Protein AF-A0A3C1PJ93-F1 (afdb_monomer_lite)

Foldseek 3Di:
DDPDDWFDKAWPDKDKDFDDDDDDADKDKDKDWPDDDPFKTKIKIFIAGPVRDTGMIMITIITTDPDTDDPVVPPDDPPPPPDDDDDDDDDDDDPDDDPPCDDDDDDPPPD

Sequence (111 aa):
ASITDDVYLLTTTFSTNILRPINKGELRAVGKLVFASKHLFIAEAVVYDKTGTVLAFGTGNFAKSKMPLSEQIGYWTDVQDENPAEEEGEKDFDPPYDPNVTGNKLYGDDL

Structure (mmCIF, N/CA/C/O backbone):
data_AF-A0A3C1PJ93-F1
#
_entry.id   AF-A0A3C1PJ93-F1
#
loop_
_atom_site.group_PDB
_atom_site.id
_atom_site.type_symbol
_atom_site.label_atom_id
_atom_site.label_alt_id
_atom_site.label_comp_id
_atom_site.label_asym_id
_atom_site.label_entity_id
_atom_site.label_seq_id
_atom_site.pdbx_PDB_ins_code
_atom_site.Cartn_x
_atom_site.Cartn_y
_atom_site.Cartn_z
_atom_site.occupancy
_atom_site.B_iso_or_equiv
_atom_site.auth_seq_id
_atom_site.auth_comp_id
_atom_site.auth_asym_id
_atom_site.auth_atom_id
_atom_site.pdbx_PDB_model_num
ATOM 1 N N . ALA A 1 1 ? -5.579 -6.568 -9.498 1.00 48.16 1 ALA A N 1
ATOM 2 C CA . ALA A 1 1 ? -4.605 -6.560 -10.609 1.00 48.16 1 ALA A CA 1
ATOM 3 C C . ALA A 1 1 ? -3.274 -6.035 -10.086 1.00 48.16 1 ALA A C 1
ATOM 5 O O . ALA A 1 1 ? -3.289 -5.049 -9.352 1.00 48.16 1 ALA A O 1
ATOM 6 N N . SER A 1 2 ? -2.170 -6.717 -10.400 1.00 60.62 2 SER A N 1
ATOM 7 C CA . SER A 1 2 ? -0.814 -6.275 -10.052 1.00 60.62 2 SER A CA 1
ATOM 8 C C . SER A 1 2 ? -0.318 -5.236 -11.063 1.00 60.62 2 SER A C 1
ATOM 10 O O . SER A 1 2 ? -0.784 -5.196 -12.198 1.00 60.62 2 SER A O 1
ATOM 12 N N . ILE A 1 3 ? 0.603 -4.368 -10.643 1.00 71.94 3 ILE A N 1
ATOM 13 C CA . ILE A 1 3 ? 1.220 -3.343 -11.508 1.00 71.94 3 ILE A CA 1
ATOM 14 C C . ILE A 1 3 ? 2.399 -3.931 -12.305 1.00 71.94 3 ILE A C 1
ATOM 16 O O . ILE A 1 3 ? 2.823 -3.368 -13.313 1.00 71.94 3 ILE A O 1
ATOM 20 N N . THR A 1 4 ? 2.946 -5.056 -11.849 1.00 70.06 4 THR A N 1
ATOM 21 C CA . THR A 1 4 ? 4.065 -5.757 -12.479 1.00 70.06 4 THR A CA 1
ATOM 22 C C . THR 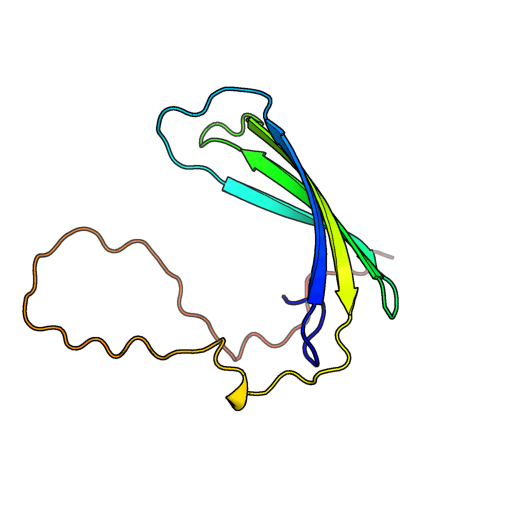A 1 4 ? 3.865 -7.256 -12.252 1.00 70.06 4 THR A C 1
ATOM 24 O O . THR A 1 4 ? 3.552 -7.671 -11.135 1.00 70.06 4 THR A O 1
ATOM 27 N N . ASP A 1 5 ? 4.026 -8.053 -13.305 1.00 73.50 5 ASP A N 1
ATOM 28 C CA . ASP A 1 5 ? 3.805 -9.510 -13.261 1.00 73.50 5 ASP A CA 1
ATOM 29 C C . ASP A 1 5 ? 5.122 -10.298 -13.407 1.00 73.50 5 ASP A C 1
ATOM 31 O O . ASP A 1 5 ? 5.157 -11.518 -13.301 1.00 73.50 5 ASP A O 1
ATOM 35 N N . ASP A 1 6 ? 6.225 -9.591 -13.658 1.00 76.38 6 ASP A N 1
ATOM 36 C CA . ASP A 1 6 ? 7.522 -10.135 -14.062 1.00 76.38 6 ASP A CA 1
ATOM 37 C C . ASP A 1 6 ? 8.590 -10.081 -12.961 1.00 76.38 6 ASP A C 1
ATOM 39 O O . ASP A 1 6 ? 9.537 -10.870 -12.971 1.00 76.38 6 ASP A O 1
ATOM 43 N N . VAL A 1 7 ? 8.478 -9.145 -12.018 1.00 78.44 7 VAL A N 1
ATOM 44 C CA . VAL A 1 7 ? 9.492 -8.898 -10.982 1.00 78.44 7 VAL A CA 1
ATOM 45 C C . VAL A 1 7 ? 8.863 -8.384 -9.690 1.00 78.44 7 VAL A C 1
ATOM 47 O O . VAL A 1 7 ? 7.715 -7.960 -9.657 1.00 78.44 7 VAL A O 1
ATOM 50 N N . TYR A 1 8 ? 9.661 -8.320 -8.630 1.00 82.56 8 TYR A N 1
ATOM 51 C CA . TYR A 1 8 ? 9.259 -7.700 -7.369 1.00 82.56 8 TYR A CA 1
ATOM 52 C C . TYR A 1 8 ? 9.378 -6.171 -7.396 1.00 82.56 8 TYR A C 1
ATOM 54 O O . TYR A 1 8 ? 10.286 -5.610 -8.020 1.00 82.56 8 TYR A O 1
ATOM 62 N N . LEU A 1 9 ? 8.517 -5.494 -6.635 1.00 90.44 9 LEU A N 1
ATOM 63 C CA . LEU A 1 9 ? 8.724 -4.101 -6.244 1.00 90.44 9 LEU A CA 1
ATOM 64 C C . LEU A 1 9 ? 9.379 -4.050 -4.866 1.00 90.44 9 LEU A C 1
ATOM 66 O O . LEU A 1 9 ? 8.920 -4.683 -3.920 1.00 90.44 9 LEU A O 1
ATOM 70 N N . LEU A 1 10 ? 10.458 -3.285 -4.759 1.00 92.38 10 LEU A N 1
ATOM 71 C CA . LEU A 1 10 ? 11.174 -3.057 -3.513 1.00 92.38 10 LEU A CA 1
ATOM 72 C C . LEU A 1 10 ? 10.675 -1.761 -2.889 1.00 92.38 10 LEU A C 1
ATOM 74 O O . LEU A 1 10 ? 10.719 -0.713 -3.532 1.00 92.38 10 LEU A O 1
ATOM 78 N N . THR A 1 11 ? 10.235 -1.814 -1.636 1.00 95.50 11 THR A N 1
ATOM 79 C CA . THR A 1 11 ? 9.885 -0.607 -0.883 1.00 95.50 11 THR A CA 1
ATOM 80 C C . THR A 1 11 ? 11.156 0.162 -0.549 1.00 95.50 11 THR A C 1
ATOM 82 O O . THR A 1 11 ? 11.973 -0.298 0.246 1.00 95.50 11 THR A O 1
ATOM 85 N N . THR A 1 12 ? 11.318 1.343 -1.139 1.00 96.50 12 THR A N 1
ATOM 86 C CA . THR A 1 12 ? 12.445 2.231 -0.831 1.00 96.50 12 THR A CA 1
ATOM 87 C C . THR A 1 12 ? 12.114 3.087 0.382 1.00 96.50 12 THR A C 1
ATOM 89 O O . THR A 1 12 ? 12.905 3.189 1.315 1.00 96.50 12 THR A O 1
ATOM 92 N N . THR A 1 13 ? 10.928 3.698 0.382 1.00 97.62 13 THR A N 1
ATOM 93 C CA . THR A 1 13 ? 10.406 4.473 1.510 1.00 97.62 13 THR A CA 1
ATOM 94 C C . THR A 1 13 ? 8.897 4.324 1.597 1.00 97.62 13 THR A C 1
ATOM 96 O O . THR A 1 13 ? 8.210 4.216 0.583 1.00 97.62 13 THR A O 1
ATOM 99 N N . PHE A 1 14 ? 8.372 4.360 2.818 1.00 97.69 14 PHE A N 1
ATOM 100 C CA . PHE A 1 14 ? 6.948 4.519 3.070 1.00 97.69 14 PHE A CA 1
ATOM 101 C C . PHE A 1 14 ? 6.769 5.414 4.290 1.00 97.69 14 PHE A C 1
ATOM 103 O O . PHE A 1 14 ? 7.393 5.188 5.327 1.00 97.69 14 PHE A O 1
ATOM 110 N N . SER A 1 15 ? 5.951 6.451 4.164 1.00 98.00 15 SER A N 1
ATOM 111 C CA . SER A 1 15 ? 5.674 7.398 5.242 1.00 98.00 15 SER A CA 1
ATOM 112 C C . SER A 1 15 ? 4.183 7.442 5.521 1.00 98.00 15 SER A C 1
ATOM 114 O O . SER A 1 15 ? 3.391 7.589 4.595 1.00 98.00 15 SER A O 1
ATOM 116 N N . THR A 1 16 ? 3.818 7.357 6.799 1.00 97.62 16 THR A N 1
ATOM 117 C CA . THR A 1 16 ? 2.426 7.331 7.263 1.00 97.62 16 THR A CA 1
ATOM 118 C C . THR A 1 16 ? 2.177 8.468 8.239 1.00 97.62 16 THR A C 1
ATOM 120 O O . THR A 1 16 ? 2.942 8.666 9.180 1.00 97.62 16 THR A O 1
ATOM 123 N N . ASN A 1 17 ? 1.064 9.165 8.053 1.00 98.00 17 ASN A N 1
ATOM 124 C CA . ASN A 1 17 ? 0.529 10.155 8.972 1.00 98.00 17 ASN A CA 1
ATOM 125 C C . ASN A 1 17 ? -0.715 9.575 9.644 1.00 98.00 17 ASN A C 1
ATOM 127 O O . ASN A 1 17 ? -1.701 9.271 8.971 1.00 98.00 17 ASN A O 1
ATOM 131 N N . ILE A 1 18 ? -0.670 9.426 10.967 1.00 96.94 18 ILE A N 1
ATOM 132 C CA . ILE A 1 18 ? -1.797 8.944 11.770 1.00 96.94 18 ILE A CA 1
ATOM 133 C C . ILE A 1 18 ? -2.524 10.161 12.332 1.00 96.94 18 ILE A C 1
ATOM 135 O O . ILE A 1 18 ? -1.937 10.965 13.053 1.00 96.94 18 ILE A O 1
ATOM 139 N N . LEU A 1 19 ? -3.801 10.304 11.987 1.00 96.81 19 LEU A N 1
ATOM 140 C CA . LEU A 1 19 ? -4.608 11.465 12.363 1.00 96.81 19 LEU A CA 1
ATOM 141 C C . LEU A 1 19 ? -5.346 11.259 13.682 1.00 96.81 19 LEU A C 1
ATOM 143 O O . LEU A 1 19 ? -5.645 12.226 14.380 1.00 96.81 19 LEU A O 1
ATOM 147 N N . ARG A 1 20 ? -5.700 10.011 13.998 1.00 92.69 20 ARG A N 1
ATOM 148 C CA . ARG A 1 20 ? -6.520 9.657 15.161 1.00 92.69 20 ARG A CA 1
ATOM 149 C C . ARG A 1 20 ? -6.011 8.361 15.795 1.00 92.69 20 ARG A C 1
ATOM 151 O O . ARG A 1 20 ? -5.584 7.472 15.059 1.00 92.69 20 ARG A O 1
ATOM 158 N N . PRO A 1 21 ? -6.062 8.227 17.132 1.00 91.06 21 PRO A N 1
ATOM 159 C CA . PRO A 1 21 ? -5.740 6.970 17.798 1.00 91.06 21 PRO A CA 1
ATOM 160 C C . PRO A 1 21 ? -6.760 5.888 17.427 1.00 91.06 21 PRO A C 1
ATOM 162 O O . PRO A 1 21 ? -7.957 6.162 17.319 1.00 91.06 21 PRO A O 1
ATOM 165 N N . ILE A 1 22 ? -6.280 4.658 17.246 1.00 86.56 22 ILE A N 1
ATOM 166 C CA . ILE A 1 22 ? -7.096 3.500 16.877 1.00 86.56 22 ILE A CA 1
ATOM 167 C C . ILE A 1 22 ? -6.988 2.491 18.011 1.00 86.56 22 ILE A C 1
ATOM 169 O O . ILE A 1 22 ? -5.934 1.901 18.226 1.00 86.56 22 ILE A O 1
ATOM 173 N N . ASN A 1 23 ? -8.079 2.313 18.753 1.00 82.50 23 ASN A N 1
ATOM 174 C CA . ASN A 1 23 ? -8.047 1.510 19.975 1.00 82.50 23 ASN A CA 1
ATOM 175 C C . ASN A 1 23 ? -8.642 0.111 19.759 1.00 82.50 23 ASN A C 1
ATOM 177 O O . ASN A 1 23 ? -8.237 -0.824 20.443 1.00 82.50 23 ASN A O 1
ATOM 181 N N . LYS A 1 24 ? -9.621 -0.014 18.849 1.00 85.19 24 LYS A N 1
ATOM 182 C CA . LYS A 1 24 ? -10.344 -1.238 18.460 1.00 85.19 24 LYS A CA 1
ATOM 183 C C . LYS A 1 24 ? -11.030 -1.016 17.104 1.00 85.19 24 LYS A C 1
ATOM 185 O O . LYS A 1 24 ? -11.264 0.133 16.730 1.00 85.19 24 LYS A O 1
ATOM 190 N N . GLY A 1 25 ? -11.453 -2.099 16.457 1.00 88.31 25 GLY A N 1
ATOM 191 C CA . GLY A 1 25 ? -12.307 -2.067 15.267 1.00 88.31 25 GLY A CA 1
ATOM 192 C C . GLY A 1 25 ? -11.585 -2.456 13.980 1.00 88.31 25 GLY A C 1
ATOM 193 O O . GLY A 1 25 ? -10.362 -2.555 13.944 1.00 88.31 25 GLY A O 1
ATOM 194 N N . GLU A 1 26 ? -12.377 -2.692 12.940 1.00 92.81 26 GLU A N 1
ATOM 195 C CA . GLU A 1 26 ? -11.895 -3.071 11.616 1.00 92.81 26 GLU A CA 1
ATOM 196 C C . GLU A 1 26 ? -11.448 -1.842 10.820 1.00 92.81 26 GLU A C 1
ATOM 198 O O . GLU A 1 26 ? -12.089 -0.783 10.856 1.00 92.81 26 GLU A O 1
ATOM 203 N N . LEU A 1 27 ? -10.338 -1.998 10.102 1.00 95.50 27 LEU A N 1
ATOM 204 C CA . LEU A 1 27 ? -9.740 -0.964 9.274 1.00 95.50 27 LEU A CA 1
ATOM 205 C C . LEU A 1 27 ? -9.718 -1.411 7.821 1.00 95.50 27 LEU A C 1
ATOM 207 O O . LEU A 1 27 ? -9.305 -2.524 7.510 1.00 95.50 27 LEU A O 1
ATOM 211 N N . ARG A 1 28 ? -10.054 -0.489 6.924 1.00 96.75 28 ARG A N 1
ATOM 212 C CA . ARG A 1 28 ? -9.933 -0.684 5.482 1.00 96.75 28 ARG A CA 1
ATOM 213 C C . ARG A 1 28 ? -8.880 0.259 4.924 1.00 96.75 28 ARG A C 1
ATOM 215 O O . ARG A 1 28 ? -9.086 1.472 4.902 1.00 96.75 28 ARG A O 1
ATOM 222 N N . ALA A 1 29 ? -7.768 -0.288 4.445 1.00 96.88 29 ALA A N 1
ATOM 223 C CA . ALA A 1 29 ? -6.737 0.471 3.744 1.00 96.88 29 ALA A CA 1
ATOM 224 C C . ALA A 1 29 ? -6.957 0.404 2.228 1.00 96.88 29 ALA A C 1
ATOM 226 O O . ALA A 1 29 ? -7.167 -0.669 1.669 1.00 96.88 29 ALA A O 1
ATOM 227 N N . VAL A 1 30 ? -6.896 1.550 1.556 1.00 97.50 30 VAL A N 1
ATOM 228 C CA . VAL A 1 30 ? -7.013 1.653 0.098 1.00 97.50 30 VAL A CA 1
ATOM 229 C C . VAL A 1 30 ? -5.758 2.306 -0.447 1.00 97.50 30 VAL A C 1
ATOM 231 O O . VAL A 1 30 ? -5.459 3.447 -0.099 1.00 97.50 30 VAL A O 1
ATOM 234 N N . GLY A 1 31 ? -5.043 1.582 -1.305 1.00 95.94 31 GLY A N 1
ATOM 235 C CA . GLY A 1 31 ? -3.895 2.095 -2.044 1.00 95.94 31 GLY A CA 1
ATOM 236 C C . GLY A 1 31 ? -4.289 2.621 -3.424 1.00 95.94 31 GLY A C 1
ATOM 237 O O . GLY A 1 31 ? -5.159 2.055 -4.086 1.00 95.94 31 GLY A O 1
ATOM 238 N N . LYS A 1 32 ? -3.620 3.679 -3.881 1.00 95.50 32 LYS A N 1
ATOM 239 C CA . LYS A 1 32 ? -3.728 4.226 -5.234 1.00 95.50 32 LYS A CA 1
ATOM 240 C C . LYS A 1 32 ? -2.336 4.463 -5.805 1.00 95.50 32 LYS A C 1
ATOM 242 O O . LYS A 1 32 ? -1.534 5.182 -5.218 1.00 95.50 32 LYS A O 1
ATOM 247 N N . LEU A 1 33 ? -2.068 3.913 -6.985 1.00 95.50 33 LEU A N 1
ATOM 248 C CA . LEU A 1 33 ? -0.872 4.256 -7.747 1.00 95.50 33 LEU A CA 1
ATOM 249 C C . LEU A 1 33 ? -1.018 5.673 -8.313 1.00 95.50 33 LEU A C 1
ATOM 251 O O . LEU A 1 33 ? -1.962 5.956 -9.050 1.00 95.50 33 LEU A O 1
ATOM 255 N N . VAL A 1 34 ? -0.093 6.559 -7.956 1.00 96.75 34 VAL A N 1
ATOM 256 C CA . VAL A 1 34 ? -0.077 7.961 -8.401 1.00 96.75 34 VAL A CA 1
ATOM 257 C C . VAL A 1 34 ? 0.839 8.134 -9.604 1.00 96.75 34 VAL A C 1
ATOM 259 O O . VAL A 1 34 ? 0.514 8.868 -10.532 1.00 96.75 34 VAL A O 1
ATOM 262 N N . PHE A 1 35 ? 1.977 7.442 -9.604 1.00 95.00 35 PHE A N 1
ATOM 263 C CA . PHE A 1 35 ? 2.956 7.518 -10.678 1.00 95.00 35 PHE A CA 1
ATOM 264 C C . PHE A 1 35 ? 3.601 6.160 -10.928 1.00 95.00 35 PHE A C 1
ATOM 266 O O . PHE A 1 35 ? 3.925 5.429 -9.990 1.00 95.00 35 PHE A O 1
ATOM 273 N N . ALA A 1 36 ? 3.843 5.865 -12.202 1.00 94.69 36 ALA A N 1
ATOM 274 C CA . ALA A 1 36 ? 4.559 4.683 -12.640 1.00 94.69 36 ALA A CA 1
ATOM 275 C C . ALA A 1 36 ? 5.547 5.045 -13.746 1.00 94.69 36 ALA A C 1
ATOM 277 O O . ALA A 1 36 ? 5.238 5.784 -14.679 1.00 94.69 36 ALA A O 1
ATOM 278 N N . SER A 1 37 ? 6.739 4.477 -13.648 1.00 92.50 37 SER A N 1
ATOM 279 C CA . SER A 1 37 ? 7.767 4.522 -14.679 1.00 92.50 37 SER A CA 1
ATOM 280 C C . SER A 1 37 ? 8.426 3.152 -14.791 1.00 92.50 37 SER A C 1
ATOM 282 O O . SER A 1 37 ? 8.106 2.227 -14.048 1.00 92.50 37 SER A O 1
ATOM 284 N N . LYS A 1 38 ? 9.409 3.024 -15.685 1.00 90.00 38 LYS A N 1
ATOM 285 C CA . LYS A 1 38 ? 10.145 1.769 -15.877 1.00 90.00 38 LYS A CA 1
ATOM 286 C C . LYS A 1 38 ? 10.794 1.230 -14.589 1.00 90.00 38 LYS A C 1
ATOM 288 O O . LYS A 1 38 ? 10.938 0.019 -14.449 1.00 90.00 38 LYS A O 1
ATOM 293 N N . HIS A 1 39 ? 11.217 2.111 -13.679 1.00 91.19 39 HIS A N 1
ATOM 294 C CA . HIS A 1 39 ? 12.017 1.729 -12.509 1.00 91.19 39 HIS A CA 1
ATOM 295 C C . HIS A 1 39 ? 11.512 2.285 -11.171 1.00 91.19 39 HIS A C 1
ATOM 297 O O . HIS A 1 39 ? 11.979 1.820 -10.135 1.00 91.19 39 HIS A O 1
ATOM 303 N N . LEU A 1 40 ? 10.582 3.243 -11.179 1.00 94.31 40 LEU A N 1
ATOM 304 C CA . LEU A 1 40 ? 10.072 3.927 -9.989 1.00 94.31 40 LEU A CA 1
ATOM 305 C C . LEU A 1 40 ? 8.544 3.969 -10.005 1.00 94.31 40 LEU A C 1
ATOM 307 O O . LEU A 1 40 ? 7.950 4.331 -11.025 1.00 94.31 40 LEU A O 1
ATOM 311 N N . PHE A 1 41 ? 7.944 3.680 -8.856 1.00 96.94 41 PHE A N 1
ATOM 312 C CA . PHE A 1 41 ? 6.509 3.740 -8.610 1.00 96.94 41 PHE A CA 1
ATOM 313 C C . PHE A 1 41 ? 6.240 4.555 -7.350 1.00 96.94 41 PHE A C 1
ATOM 315 O O . PHE A 1 41 ? 6.946 4.409 -6.351 1.00 96.94 41 PHE A O 1
ATOM 322 N N . ILE A 1 42 ? 5.209 5.392 -7.395 1.00 97.44 42 ILE A N 1
ATOM 323 C CA . ILE A 1 42 ? 4.761 6.196 -6.258 1.00 97.44 42 ILE A CA 1
ATOM 324 C C . ILE A 1 42 ? 3.300 5.867 -6.012 1.00 97.44 42 ILE A C 1
ATOM 326 O O . ILE A 1 42 ? 2.477 6.007 -6.921 1.00 97.44 42 ILE A O 1
ATOM 330 N N . ALA A 1 43 ? 2.976 5.443 -4.797 1.00 98.00 43 ALA A N 1
ATOM 331 C CA . ALA A 1 43 ? 1.609 5.151 -4.394 1.00 98.00 43 ALA A CA 1
ATOM 332 C C . ALA A 1 43 ? 1.218 5.954 -3.157 1.00 98.00 43 ALA A C 1
ATOM 334 O O . ALA A 1 43 ? 2.040 6.232 -2.286 1.00 98.00 43 ALA A O 1
ATOM 335 N N . GLU A 1 44 ? -0.058 6.285 -3.072 1.00 97.94 44 GLU A N 1
ATOM 336 C CA . GLU A 1 44 ? -0.698 6.809 -1.876 1.00 97.94 44 GLU A CA 1
ATOM 337 C C . GLU A 1 44 ? -1.554 5.721 -1.238 1.00 97.94 44 GLU A C 1
ATOM 339 O O . GLU A 1 44 ? -2.019 4.802 -1.912 1.00 97.94 44 GLU A O 1
ATOM 344 N N . ALA A 1 45 ? -1.778 5.829 0.064 1.00 98.25 45 ALA A N 1
ATOM 345 C CA . ALA A 1 45 ? -2.688 4.965 0.793 1.00 98.25 45 ALA A CA 1
ATOM 346 C C . ALA A 1 45 ? -3.530 5.779 1.772 1.00 98.25 45 ALA A C 1
ATOM 348 O O . ALA A 1 45 ? -3.031 6.716 2.395 1.00 98.25 45 ALA A O 1
ATOM 349 N N . VAL A 1 46 ? -4.793 5.395 1.941 1.00 98.19 46 VAL A N 1
ATOM 350 C CA . VAL A 1 46 ? -5.701 5.970 2.939 1.00 98.19 46 VAL A CA 1
ATOM 351 C C . VAL A 1 46 ? -6.332 4.847 3.747 1.00 98.19 46 VAL A C 1
ATOM 353 O O . VAL A 1 46 ? -6.794 3.855 3.185 1.00 98.19 46 VAL A O 1
ATOM 356 N N . VAL A 1 47 ? -6.349 5.003 5.067 1.00 97.81 47 VAL A N 1
ATOM 357 C CA . VAL A 1 47 ? -6.971 4.063 6.002 1.00 97.81 47 VAL A CA 1
ATOM 358 C C . VAL A 1 47 ? -8.279 4.646 6.505 1.00 97.81 47 VAL A C 1
ATOM 360 O O . VAL A 1 47 ? -8.315 5.782 6.984 1.00 97.81 47 VAL A O 1
ATOM 363 N N . TYR A 1 48 ? -9.332 3.842 6.430 1.00 96.75 48 TYR A N 1
ATOM 364 C CA . TYR A 1 48 ? -10.679 4.170 6.868 1.00 96.75 48 TYR A CA 1
ATOM 365 C C . TYR A 1 48 ? -11.130 3.231 7.988 1.00 96.75 48 TYR A C 1
ATOM 367 O O . TYR A 1 48 ? -10.738 2.065 8.008 1.00 96.75 48 TYR A O 1
ATOM 375 N N . ASP A 1 49 ? -11.995 3.711 8.877 1.00 94.19 49 ASP A N 1
ATOM 376 C CA . ASP A 1 49 ? -12.811 2.832 9.720 1.00 94.19 49 ASP A CA 1
ATOM 377 C C . ASP A 1 49 ? -14.077 2.349 8.981 1.00 94.19 49 ASP A C 1
ATOM 379 O O . ASP A 1 49 ? -14.366 2.757 7.850 1.00 94.19 49 ASP A O 1
ATOM 383 N N . LYS A 1 50 ? -14.882 1.520 9.656 1.00 93.62 50 LYS A N 1
ATOM 384 C CA . LYS A 1 50 ? -16.172 1.016 9.150 1.00 93.62 50 LYS A CA 1
ATOM 385 C C . LYS A 1 50 ? -17.198 2.094 8.770 1.00 93.62 50 LYS A C 1
ATOM 387 O O . LYS A 1 50 ? -18.153 1.801 8.060 1.00 93.62 50 LYS A O 1
ATOM 392 N N . THR A 1 51 ? -17.051 3.319 9.275 1.00 92.31 51 THR A N 1
ATOM 393 C CA . THR A 1 51 ? -17.949 4.448 8.974 1.00 92.31 51 THR A CA 1
ATOM 394 C C . THR A 1 51 ? -17.469 5.272 7.780 1.00 92.31 51 THR A C 1
ATOM 396 O O . THR A 1 51 ? -18.162 6.192 7.354 1.00 92.31 51 THR A O 1
ATOM 399 N N . GLY A 1 52 ? -16.293 4.954 7.230 1.00 92.94 52 GLY A N 1
ATOM 400 C CA . GLY A 1 52 ? -15.658 5.728 6.166 1.00 92.94 52 GLY A CA 1
ATOM 401 C C . GLY A 1 52 ?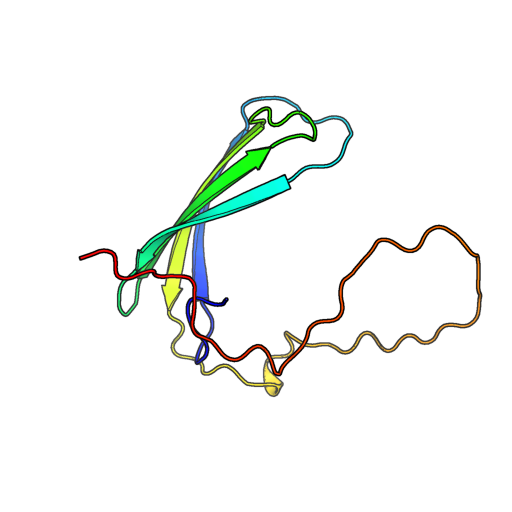 -14.854 6.923 6.676 1.00 92.94 52 GLY A C 1
ATOM 402 O O . GLY A 1 52 ? -14.443 7.768 5.881 1.00 92.94 52 GLY A O 1
ATOM 403 N N . THR A 1 53 ? -14.592 7.014 7.980 1.00 94.38 53 THR A N 1
ATOM 404 C CA . THR A 1 53 ? -13.756 8.079 8.540 1.00 94.38 53 THR A CA 1
ATOM 405 C C . THR A 1 53 ? -12.288 7.790 8.250 1.00 94.38 53 THR A C 1
ATOM 407 O O . THR A 1 53 ? -11.800 6.706 8.556 1.00 94.38 53 THR A O 1
ATOM 410 N N . VAL A 1 54 ? -11.562 8.775 7.712 1.00 97.06 54 VAL A N 1
ATOM 411 C CA . VAL A 1 54 ? -10.109 8.678 7.498 1.00 97.06 54 VAL A CA 1
ATOM 412 C C . VAL A 1 54 ? -9.367 8.706 8.835 1.00 97.06 54 VAL A C 1
ATOM 414 O O . VAL A 1 54 ? -9.497 9.658 9.610 1.00 97.06 54 VAL A O 1
ATOM 417 N N . LEU A 1 55 ? -8.552 7.683 9.079 1.00 97.25 55 LEU A N 1
ATOM 418 C CA . LEU A 1 55 ? -7.745 7.536 10.294 1.00 97.25 55 LEU A CA 1
ATOM 419 C C . LEU A 1 55 ? -6.260 7.800 10.052 1.00 97.25 55 LEU A C 1
ATOM 421 O O . LEU A 1 55 ? -5.568 8.304 10.937 1.00 97.25 55 LEU A O 1
ATOM 425 N N . ALA A 1 56 ? -5.772 7.478 8.857 1.00 97.94 56 ALA A N 1
ATOM 426 C CA . ALA A 1 56 ? -4.391 7.696 8.461 1.00 97.94 56 ALA A CA 1
ATOM 427 C C . ALA A 1 56 ? -4.279 7.811 6.940 1.00 97.94 56 ALA A C 1
ATOM 429 O O . ALA A 1 56 ? -5.140 7.327 6.202 1.00 97.94 56 ALA A O 1
ATOM 430 N N . PHE A 1 57 ? -3.192 8.413 6.478 1.00 98.25 57 PHE A N 1
ATOM 431 C CA . PHE A 1 57 ? -2.796 8.376 5.075 1.00 98.25 57 PHE A CA 1
ATOM 432 C C . PHE A 1 57 ? -1.284 8.240 4.955 1.00 98.25 57 PHE A C 1
ATOM 434 O O . PHE A 1 57 ? -0.545 8.596 5.872 1.00 98.25 57 PHE A O 1
ATOM 441 N N . GLY A 1 58 ? -0.813 7.730 3.827 1.00 98.31 58 GLY A N 1
ATOM 442 C CA . GLY A 1 58 ? 0.607 7.545 3.590 1.00 98.31 58 GLY A CA 1
ATOM 443 C C . GLY A 1 58 ? 0.994 7.620 2.127 1.00 98.31 58 GLY A C 1
ATOM 444 O O . GLY A 1 58 ? 0.148 7.560 1.236 1.00 98.31 58 GLY A O 1
ATOM 445 N N . THR A 1 59 ? 2.295 7.740 1.903 1.00 98.38 59 THR A N 1
ATOM 446 C CA . THR A 1 59 ? 2.910 7.770 0.577 1.00 98.38 59 THR A CA 1
ATOM 447 C C . THR A 1 59 ? 4.089 6.809 0.561 1.00 98.38 59 THR A C 1
ATOM 449 O O . THR A 1 59 ? 4.918 6.813 1.473 1.00 98.38 59 THR A O 1
ATOM 452 N N . GLY A 1 60 ? 4.162 5.985 -0.478 1.00 98.12 60 GLY A N 1
ATOM 453 C CA . GLY A 1 60 ? 5.211 5.000 -0.694 1.00 98.12 60 GLY A CA 1
ATOM 454 C C . GLY A 1 60 ? 5.956 5.236 -1.999 1.00 98.12 60 GLY A C 1
ATOM 455 O O . GLY A 1 60 ? 5.337 5.531 -3.021 1.00 98.12 60 GLY A O 1
ATOM 456 N N . ASN A 1 61 ? 7.274 5.055 -1.963 1.00 97.94 61 ASN A N 1
ATOM 457 C CA . ASN A 1 61 ? 8.127 4.973 -3.143 1.00 97.94 61 ASN A CA 1
ATOM 458 C C . ASN A 1 61 ? 8.669 3.556 -3.272 1.00 97.94 61 ASN A C 1
ATOM 460 O O . ASN A 1 61 ? 9.264 3.015 -2.334 1.00 97.94 61 ASN A O 1
ATOM 464 N N . PHE A 1 62 ? 8.518 2.992 -4.463 1.00 96.62 62 PHE A N 1
ATOM 465 C CA . PHE A 1 62 ? 8.909 1.625 -4.760 1.00 96.62 62 PHE A CA 1
ATOM 466 C C . PHE A 1 62 ? 9.812 1.591 -5.987 1.00 96.62 62 PHE A C 1
ATOM 468 O O . PHE A 1 62 ? 9.552 2.264 -6.986 1.00 96.62 62 PHE A O 1
ATOM 475 N N . ALA A 1 63 ? 10.870 0.793 -5.923 1.00 95.25 63 ALA A N 1
ATOM 476 C CA . ALA A 1 63 ? 11.777 0.552 -7.034 1.00 95.25 63 ALA A CA 1
ATOM 477 C C . ALA A 1 63 ? 11.480 -0.799 -7.693 1.00 95.25 63 ALA A C 1
ATOM 479 O O . ALA A 1 63 ? 11.211 -1.786 -7.010 1.00 95.25 63 ALA A O 1
ATOM 480 N N . LYS A 1 64 ? 11.578 -0.871 -9.022 1.00 91.69 64 LYS A N 1
ATOM 481 C CA . LYS A 1 64 ? 11.498 -2.149 -9.745 1.00 91.69 64 LYS A CA 1
ATOM 482 C C . LYS A 1 64 ? 12.751 -2.985 -9.456 1.00 91.69 64 LYS A C 1
ATOM 484 O O . LYS A 1 64 ? 13.865 -2.512 -9.693 1.00 91.69 64 LYS A O 1
ATOM 489 N N . SER A 1 65 ? 12.587 -4.217 -8.975 1.00 87.56 65 SER A N 1
ATOM 490 C CA . SER A 1 65 ? 13.704 -5.152 -8.801 1.00 87.56 65 SER A CA 1
ATOM 491 C C . SER A 1 65 ? 14.285 -5.585 -10.151 1.00 87.56 65 SER A C 1
ATOM 493 O O . SER A 1 65 ? 13.617 -5.546 -11.184 1.00 87.56 65 SER A O 1
ATOM 495 N N . LYS A 1 66 ? 15.549 -6.024 -10.138 1.00 84.94 66 LYS A N 1
ATOM 496 C CA . LYS A 1 66 ? 16.184 -6.730 -11.266 1.00 84.94 66 LYS A CA 1
ATOM 497 C C . LYS A 1 66 ? 15.991 -8.248 -11.191 1.00 84.94 66 LYS A C 1
ATOM 499 O O . LYS A 1 66 ? 16.362 -8.944 -12.129 1.00 84.94 66 LYS A O 1
ATOM 504 N N . MET A 1 67 ? 15.478 -8.753 -10.069 1.00 82.38 67 MET A N 1
ATOM 505 C CA . MET A 1 67 ? 15.237 -10.177 -9.861 1.00 82.38 67 MET A CA 1
ATOM 506 C C . MET A 1 67 ? 13.871 -10.560 -10.439 1.00 82.38 67 MET A C 1
ATOM 508 O O . MET A 1 67 ? 12.881 -9.915 -10.075 1.00 82.38 67 MET A O 1
ATOM 512 N N . PRO A 1 68 ? 13.807 -11.581 -11.310 1.00 78.81 68 PRO A N 1
ATOM 513 C CA . PRO A 1 68 ? 12.543 -12.087 -11.818 1.00 78.81 68 PRO A CA 1
ATOM 514 C C . PRO A 1 68 ? 11.721 -12.718 -10.695 1.00 78.81 68 PRO A C 1
ATOM 516 O O . PRO A 1 68 ? 12.267 -13.269 -9.734 1.00 78.81 68 PRO A O 1
ATOM 519 N N . LEU A 1 69 ? 10.403 -12.644 -10.842 1.00 72.88 69 LEU A N 1
ATOM 520 C CA . LEU A 1 69 ? 9.457 -13.379 -10.014 1.00 72.88 69 LEU A CA 1
ATOM 521 C C . LEU A 1 69 ? 9.705 -14.883 -10.234 1.00 72.88 69 LEU A C 1
ATOM 523 O O . LEU A 1 69 ? 9.640 -15.360 -11.366 1.00 72.88 69 LEU A O 1
ATOM 527 N N . SER A 1 70 ? 10.057 -15.625 -9.180 1.00 71.88 70 SER A N 1
ATOM 528 C CA . SER A 1 70 ? 10.257 -17.080 -9.263 1.00 71.88 70 SER A CA 1
ATOM 529 C C . SER A 1 70 ? 9.796 -17.773 -7.985 1.00 71.88 70 SER A C 1
ATOM 531 O O . SER A 1 70 ? 9.937 -17.224 -6.890 1.00 71.88 70 SER A O 1
ATOM 533 N N . GLU A 1 71 ? 9.269 -18.990 -8.127 1.00 65.19 71 GLU A N 1
ATOM 534 C CA . GLU A 1 71 ? 8.751 -19.811 -7.019 1.00 65.19 71 GLU A CA 1
ATOM 535 C C . GLU A 1 71 ? 9.818 -20.096 -5.949 1.00 65.19 71 GLU A C 1
ATOM 537 O O . GLU A 1 71 ? 9.518 -20.196 -4.764 1.00 65.19 71 GLU A O 1
ATOM 542 N N . GLN A 1 72 ? 11.093 -20.119 -6.343 1.00 65.00 72 GLN A N 1
ATOM 543 C CA . GLN A 1 72 ? 12.222 -20.393 -5.454 1.00 65.00 72 GLN A CA 1
ATOM 544 C C . GLN A 1 72 ? 12.453 -19.305 -4.384 1.00 65.00 72 GLN A C 1
ATOM 546 O O . GLN A 1 72 ? 13.140 -19.556 -3.396 1.00 65.00 72 GLN A O 1
ATOM 551 N N . ILE A 1 73 ? 11.905 -18.096 -4.555 1.00 63.16 73 ILE A N 1
ATOM 552 C CA . ILE A 1 73 ? 12.161 -16.956 -3.654 1.00 63.16 73 ILE A CA 1
ATOM 553 C C . ILE A 1 73 ? 11.264 -16.997 -2.390 1.00 63.16 73 ILE A C 1
ATOM 555 O O . ILE A 1 73 ? 11.433 -16.184 -1.486 1.00 63.16 73 ILE A O 1
ATOM 559 N N . GLY A 1 74 ? 10.379 -17.993 -2.249 1.00 55.66 74 GLY A N 1
ATOM 560 C CA . GLY A 1 74 ? 9.779 -18.341 -0.949 1.00 55.66 74 GLY A CA 1
ATOM 561 C C . GLY A 1 74 ? 8.734 -17.357 -0.410 1.00 55.66 74 GLY A C 1
ATOM 562 O O . GLY A 1 74 ? 8.457 -17.355 0.783 1.00 55.66 74 GLY A O 1
ATOM 563 N N . TYR A 1 75 ? 8.142 -16.521 -1.271 1.00 58.50 75 TYR A N 1
ATOM 564 C CA . TYR A 1 75 ? 6.976 -15.697 -0.908 1.00 58.50 75 TYR A CA 1
ATOM 565 C C . TYR A 1 75 ? 5.654 -16.483 -0.908 1.00 58.50 75 TYR A C 1
ATOM 567 O O . TYR A 1 75 ? 4.651 -15.984 -0.407 1.00 58.50 75 TYR A O 1
ATOM 575 N N . TRP A 1 76 ? 5.674 -17.706 -1.440 1.00 52.53 76 TRP A N 1
ATOM 576 C CA . TRP A 1 76 ? 4.622 -18.704 -1.299 1.00 52.53 76 TRP A CA 1
ATOM 577 C C . TRP A 1 76 ? 5.192 -19.814 -0.421 1.00 52.53 76 TRP A C 1
ATOM 579 O O . TRP A 1 76 ? 5.893 -20.696 -0.911 1.00 52.53 76 TRP A O 1
ATOM 589 N N . THR A 1 77 ? 4.983 -19.739 0.888 1.00 41.62 77 THR A N 1
ATOM 590 C CA . THR A 1 77 ? 5.084 -20.945 1.708 1.00 41.62 77 THR A CA 1
ATOM 591 C C . THR A 1 77 ? 3.671 -21.477 1.784 1.00 41.62 77 THR A C 1
ATOM 593 O O . THR A 1 77 ? 2.808 -20.805 2.351 1.00 41.62 77 THR A O 1
ATOM 596 N N . ASP A 1 78 ? 3.423 -22.643 1.193 1.00 46.84 78 ASP A N 1
ATOM 597 C CA . ASP A 1 78 ? 2.226 -23.405 1.519 1.00 46.84 78 ASP A CA 1
ATOM 598 C C . ASP A 1 78 ? 2.235 -23.576 3.041 1.00 46.84 78 ASP A C 1
ATOM 600 O O . ASP A 1 78 ? 3.118 -24.233 3.602 1.00 46.84 78 ASP A O 1
ATOM 604 N N . VAL A 1 79 ? 1.302 -22.918 3.729 1.00 47.09 79 VAL A N 1
ATOM 605 C CA . VAL A 1 79 ? 0.968 -23.295 5.096 1.00 47.09 79 VAL A CA 1
ATOM 606 C C . VAL A 1 79 ? 0.406 -24.703 4.955 1.00 47.09 79 VAL A C 1
ATOM 608 O O . VAL A 1 79 ? -0.719 -24.889 4.501 1.00 47.09 79 VAL A O 1
ATOM 611 N N . GLN A 1 80 ? 1.239 -25.711 5.216 1.00 41.81 80 GLN A N 1
ATOM 612 C CA . GLN A 1 80 ? 0.752 -27.070 5.362 1.00 41.81 80 GLN A CA 1
ATOM 613 C C . GLN A 1 80 ? -0.080 -27.085 6.638 1.00 41.81 80 GLN A C 1
ATOM 615 O O . GLN A 1 80 ? 0.457 -27.132 7.742 1.00 41.81 80 GLN A O 1
ATOM 620 N N . ASP A 1 81 ? -1.393 -26.981 6.458 1.00 44.66 81 ASP A N 1
ATOM 621 C CA . ASP A 1 81 ? -2.387 -27.241 7.485 1.00 44.66 81 ASP A CA 1
ATOM 622 C C . ASP A 1 81 ? -2.262 -28.704 7.931 1.00 44.66 81 ASP A C 1
ATOM 624 O O . ASP A 1 81 ? -2.947 -29.601 7.438 1.00 44.66 81 ASP A O 1
ATOM 628 N N . GLU A 1 82 ? -1.390 -28.973 8.894 1.00 44.88 82 GLU A N 1
ATOM 629 C CA . GLU A 1 82 ? -1.551 -30.126 9.771 1.00 44.88 82 GLU A CA 1
ATOM 630 C C . GLU A 1 82 ? -2.617 -29.786 10.820 1.00 44.88 82 GLU A C 1
ATOM 632 O O . GLU A 1 82 ? -2.330 -29.443 11.962 1.00 44.88 82 GLU A O 1
ATOM 637 N N . ASN A 1 83 ? -3.886 -29.839 10.403 1.00 42.47 83 ASN A N 1
ATOM 638 C CA . ASN A 1 83 ? -5.030 -29.713 11.302 1.00 42.47 83 ASN A CA 1
ATOM 639 C C . ASN A 1 83 ? -5.388 -31.085 11.897 1.00 42.47 83 ASN A C 1
ATOM 641 O O . ASN A 1 83 ? -5.788 -31.991 11.158 1.00 42.47 83 ASN A O 1
ATOM 645 N N . PRO A 1 84 ? -5.340 -31.227 13.232 1.00 44.78 84 PRO A N 1
ATOM 646 C CA . PRO A 1 84 ? -6.340 -32.047 13.886 1.00 44.78 84 PRO A CA 1
ATOM 647 C C . PRO A 1 84 ? -6.848 -31.369 15.164 1.00 44.78 84 PRO A C 1
ATOM 649 O O . PRO A 1 84 ? -6.438 -31.738 16.261 1.00 44.78 84 PRO A O 1
ATOM 652 N N . ALA A 1 85 ? -7.742 -30.392 15.037 1.00 42.72 85 ALA A N 1
ATOM 653 C CA . ALA A 1 85 ? -8.919 -30.249 15.896 1.00 42.72 85 ALA A CA 1
ATOM 654 C C . ALA A 1 85 ? -9.779 -29.067 15.431 1.00 42.72 85 ALA A C 1
ATOM 656 O O . ALA A 1 85 ? -9.390 -27.904 15.495 1.00 42.72 85 ALA A O 1
ATOM 657 N N . GLU A 1 86 ? -10.976 -29.417 14.987 1.00 51.19 86 GLU A N 1
ATOM 658 C CA . GLU A 1 86 ? -12.130 -28.558 14.777 1.00 51.19 86 GLU A CA 1
ATOM 659 C C . GLU A 1 86 ? -12.477 -27.764 16.051 1.00 51.19 86 GLU A C 1
ATOM 661 O O . GLU A 1 86 ? -12.630 -28.366 17.109 1.00 51.19 86 GLU A O 1
ATOM 666 N N . GLU A 1 87 ? -12.709 -26.454 15.933 1.00 39.62 87 GLU A N 1
ATOM 667 C CA . GLU A 1 87 ? -13.844 -25.797 16.595 1.00 39.62 87 GLU A CA 1
ATOM 668 C C . GLU A 1 87 ? -14.462 -24.777 15.626 1.00 39.62 87 GLU A C 1
ATOM 670 O O . GLU A 1 87 ? -13.781 -23.964 15.001 1.00 39.62 87 GLU A O 1
ATOM 675 N N . GLU A 1 88 ? -15.774 -24.910 15.447 1.00 49.25 88 GLU A N 1
ATOM 676 C CA . GLU A 1 88 ? -16.616 -24.190 14.498 1.00 49.25 88 GLU A CA 1
ATOM 677 C C . GLU A 1 88 ? -16.782 -22.708 14.880 1.00 49.25 88 GLU A C 1
ATOM 679 O O . GLU A 1 88 ? -17.098 -22.388 16.026 1.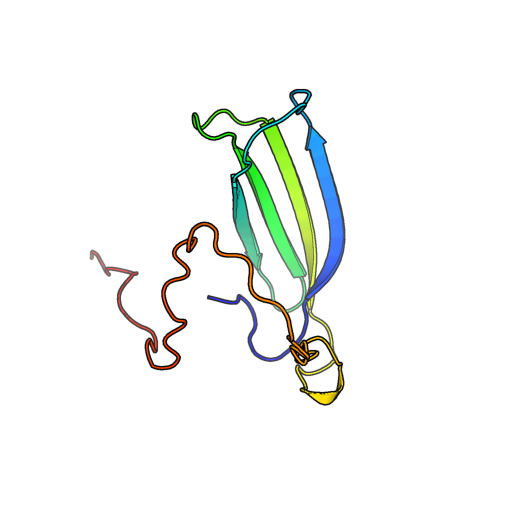00 49.25 88 GLU A O 1
ATOM 684 N N . GLY A 1 89 ? -16.666 -21.790 13.912 1.00 37.03 89 GLY A N 1
ATOM 685 C CA . GLY A 1 89 ? -17.009 -20.384 14.140 1.00 37.03 89 GLY A CA 1
ATOM 686 C C . GLY A 1 89 ? -16.775 -19.468 12.940 1.00 37.03 89 GLY A C 1
ATOM 687 O O . GLY A 1 89 ? -15.663 -19.013 12.729 1.00 37.03 89 GLY A O 1
ATOM 688 N N . GLU A 1 90 ? -17.861 -19.198 12.209 1.00 43.41 90 GLU A N 1
ATOM 689 C CA . GLU A 1 90 ? -18.074 -18.122 11.221 1.00 43.41 90 GLU A CA 1
ATOM 690 C C . GLU A 1 90 ? -17.150 -18.087 9.980 1.00 43.41 90 GLU A C 1
ATOM 692 O O . GLU A 1 90 ? -16.005 -17.650 9.996 1.00 43.41 90 GLU A O 1
ATOM 697 N N . LYS A 1 91 ? -17.698 -18.550 8.845 1.00 44.44 91 LYS A N 1
ATOM 698 C CA . LYS A 1 91 ? -17.072 -18.443 7.522 1.00 44.44 91 LYS A CA 1
ATOM 699 C C . LYS A 1 91 ? -17.095 -16.989 7.055 1.00 44.44 91 LYS A C 1
ATOM 701 O O . LYS A 1 91 ? -18.094 -16.553 6.478 1.00 44.44 91 LYS A O 1
ATOM 706 N N . ASP A 1 92 ? -15.992 -16.279 7.246 1.00 43.94 92 ASP A N 1
ATOM 707 C CA . ASP A 1 92 ? -15.744 -15.049 6.504 1.00 43.94 92 ASP A CA 1
ATOM 708 C C . ASP A 1 92 ? -15.687 -15.372 5.004 1.00 43.94 92 ASP A C 1
ATOM 710 O O . ASP A 1 92 ? -15.038 -16.316 4.550 1.00 43.94 92 ASP A O 1
ATOM 714 N N . PHE A 1 93 ? -16.476 -14.623 4.240 1.00 47.72 93 PHE A N 1
ATOM 715 C CA . PHE A 1 93 ? -16.671 -14.793 2.808 1.00 47.72 93 PHE A CA 1
ATOM 716 C C . PHE A 1 93 ? -15.389 -14.410 2.058 1.00 47.72 93 PHE A C 1
ATOM 718 O O . PHE A 1 93 ? -15.199 -13.246 1.712 1.00 47.72 93 PHE A O 1
ATOM 725 N N . ASP A 1 94 ? -14.523 -15.383 1.786 1.00 46.44 94 ASP A N 1
ATOM 726 C CA . ASP A 1 94 ? -13.509 -15.256 0.740 1.00 46.44 94 ASP A CA 1
ATOM 727 C C . ASP A 1 94 ? -14.116 -15.767 -0.578 1.00 46.44 94 ASP A C 1
ATOM 729 O O . ASP A 1 94 ? -14.350 -16.975 -0.718 1.00 46.44 94 ASP A O 1
ATOM 733 N N . PRO A 1 95 ? -14.488 -14.893 -1.535 1.00 43.91 95 PRO A N 1
ATOM 734 C CA . PRO A 1 95 ? -14.904 -15.377 -2.837 1.00 43.91 95 PRO A CA 1
ATOM 735 C C . PRO A 1 95 ? -13.700 -16.058 -3.501 1.00 43.91 95 PRO A C 1
ATOM 737 O O . PRO A 1 95 ? -12.607 -15.493 -3.510 1.00 43.91 95 PRO A O 1
ATOM 740 N N . PRO A 1 96 ? -13.883 -17.251 -4.089 1.00 38.56 96 PRO A N 1
ATOM 741 C CA . PRO A 1 96 ? -12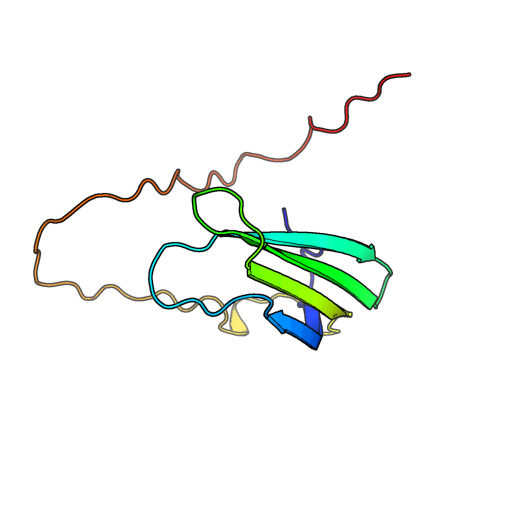.781 -18.007 -4.657 1.00 38.56 96 PRO A CA 1
ATOM 742 C C . PRO A 1 96 ? -12.052 -17.169 -5.705 1.00 38.56 96 PRO A C 1
ATOM 744 O O . PRO A 1 96 ? -12.671 -16.610 -6.616 1.00 38.56 96 PRO A O 1
ATOM 74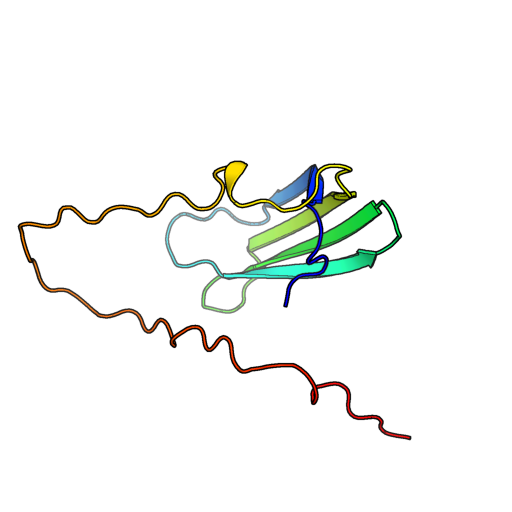7 N N . TYR A 1 97 ? -10.728 -17.106 -5.580 1.00 44.38 97 TYR A N 1
ATOM 748 C CA . TYR A 1 97 ? -9.869 -16.610 -6.642 1.00 44.38 97 TYR A CA 1
ATOM 749 C C . TYR A 1 97 ? -10.122 -17.441 -7.907 1.00 44.38 97 TYR A C 1
ATOM 751 O O . TYR A 1 97 ? -9.812 -18.632 -7.948 1.00 44.38 97 TYR A O 1
ATOM 759 N N . ASP A 1 98 ? -10.715 -16.816 -8.926 1.00 46.62 98 ASP A N 1
ATOM 760 C CA . ASP A 1 98 ? -10.912 -17.419 -10.242 1.00 46.62 98 ASP A CA 1
ATOM 761 C C . ASP A 1 98 ? -9.742 -17.028 -11.166 1.00 46.62 98 ASP A C 1
ATOM 763 O O . ASP A 1 98 ? -9.663 -15.873 -11.608 1.00 46.62 98 ASP A O 1
ATOM 767 N N . PRO A 1 99 ? -8.834 -17.966 -11.496 1.00 42.41 99 PRO A N 1
ATOM 768 C CA . PRO A 1 99 ? -7.703 -17.705 -12.382 1.00 42.41 99 PRO A CA 1
ATOM 769 C C . PRO A 1 99 ? -8.111 -17.485 -13.849 1.00 42.41 99 PRO A C 1
ATOM 771 O O . PRO A 1 99 ? -7.269 -17.092 -14.655 1.00 42.41 99 PRO A O 1
ATOM 774 N N . ASN A 1 100 ? -9.379 -17.708 -14.221 1.00 38.50 100 ASN A N 1
ATOM 775 C CA . ASN A 1 100 ? -9.878 -17.526 -15.587 1.00 38.50 100 ASN A CA 1
ATOM 776 C C . ASN A 1 100 ? -10.542 -16.166 -15.836 1.00 38.50 100 ASN A C 1
ATOM 778 O O . ASN A 1 100 ? -10.974 -15.908 -16.964 1.00 38.50 100 ASN A O 1
ATOM 782 N N . VAL A 1 101 ? -10.563 -15.250 -14.861 1.00 49.25 101 VAL A N 1
ATOM 783 C CA . VAL A 1 101 ? -10.954 -13.848 -15.098 1.00 49.25 101 VAL A CA 1
ATOM 784 C C . VAL A 1 101 ? -9.785 -13.108 -15.759 1.00 49.25 101 VAL A C 1
ATOM 786 O O . VAL A 1 101 ? -9.123 -12.243 -15.188 1.00 49.25 101 VAL A O 1
ATOM 789 N N . THR A 1 102 ? -9.498 -13.502 -16.998 1.00 38.12 102 THR A N 1
ATOM 790 C CA . THR A 1 102 ? -8.575 -12.804 -17.893 1.00 38.12 102 THR A CA 1
ATOM 791 C C . THR A 1 102 ? -9.244 -11.511 -18.365 1.00 38.12 102 THR A C 1
ATOM 793 O O . THR A 1 102 ? -10.454 -11.464 -18.573 1.00 38.12 102 THR A O 1
ATOM 796 N N . GLY A 1 103 ? -8.455 -10.441 -18.473 1.00 37.69 103 GLY A N 1
ATOM 797 C CA . GLY A 1 103 ? -8.921 -9.065 -18.606 1.00 37.69 103 GLY A CA 1
ATOM 798 C C . GLY A 1 103 ? -9.879 -8.726 -19.760 1.00 37.69 103 GLY A C 1
ATOM 799 O O . GLY A 1 103 ? -10.040 -9.460 -20.729 1.00 37.69 103 GLY A O 1
ATOM 800 N N . ASN A 1 104 ? -10.409 -7.504 -19.620 1.00 38.38 104 ASN A N 1
ATOM 801 C CA . ASN A 1 104 ? -11.173 -6.655 -20.549 1.00 38.38 104 ASN A CA 1
ATOM 802 C C . ASN A 1 104 ? -12.664 -6.491 -20.240 1.00 38.38 104 ASN A C 1
ATOM 804 O O . ASN A 1 104 ? -13.513 -7.142 -20.840 1.00 38.38 104 ASN A O 1
ATOM 808 N N . LYS A 1 105 ? -12.960 -5.504 -19.379 1.00 40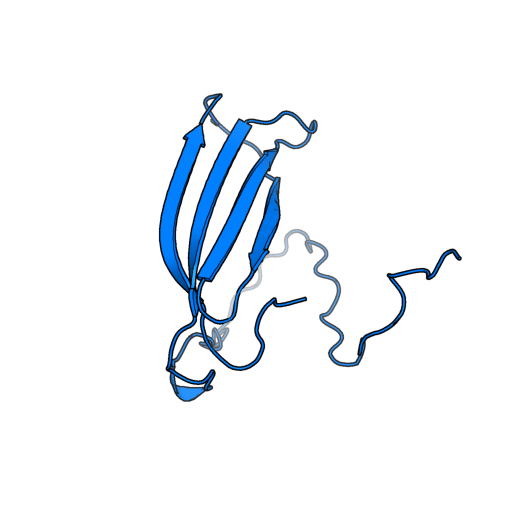.31 105 LYS A N 1
ATOM 809 C CA . LYS A 1 105 ? -14.012 -4.479 -19.570 1.00 40.31 105 LYS A CA 1
ATOM 810 C C . LYS A 1 105 ? -14.117 -3.582 -18.330 1.00 40.31 105 LYS A C 1
ATOM 812 O O . LYS A 1 105 ? -15.065 -3.713 -17.577 1.00 40.31 105 LYS A O 1
ATOM 817 N N . LEU A 1 106 ? -13.161 -2.681 -18.087 1.00 38.72 106 LEU A N 1
ATOM 818 C CA . LEU A 1 106 ? -13.377 -1.558 -17.147 1.00 38.72 106 LEU A CA 1
ATOM 819 C C . LEU A 1 106 ? -12.680 -0.247 -17.565 1.00 38.72 106 LEU A C 1
ATOM 821 O O . LEU A 1 106 ? -12.572 0.675 -16.766 1.00 38.72 106 LEU A O 1
ATOM 825 N N . TYR A 1 107 ? -12.279 -0.130 -18.831 1.00 38.22 107 TYR A N 1
ATOM 826 C CA . TYR A 1 107 ? -12.246 1.163 -19.506 1.00 38.22 107 TYR A CA 1
ATOM 827 C C . TYR A 1 107 ? -13.305 1.082 -20.596 1.00 38.22 107 TYR A C 1
ATOM 829 O O . TYR A 1 107 ? -13.147 0.359 -21.578 1.00 38.22 107 TYR A O 1
ATOM 837 N N . GLY A 1 108 ? -14.445 1.720 -20.340 1.00 29.28 108 GLY A N 1
ATOM 838 C CA . GLY A 1 108 ? -15.286 2.174 -21.428 1.00 29.28 108 GLY A CA 1
ATOM 839 C C . GLY A 1 108 ? -14.505 3.268 -22.133 1.00 29.28 108 GLY A C 1
ATOM 840 O O . GLY A 1 108 ? -14.194 4.290 -21.523 1.00 29.28 108 GLY A O 1
ATOM 841 N N . ASP A 1 109 ? -14.147 3.006 -23.383 1.00 37.34 109 ASP A N 1
ATOM 842 C CA . ASP A 1 109 ? -14.054 4.063 -24.373 1.00 37.34 109 ASP A CA 1
ATOM 843 C C . ASP A 1 109 ? -15.449 4.694 -24.454 1.00 37.34 109 ASP A C 1
ATOM 845 O O . ASP A 1 109 ? -16.338 4.160 -25.118 1.00 37.34 109 ASP A O 1
ATOM 849 N N . ASP A 1 110 ? -15.652 5.792 -23.731 1.00 35.25 110 ASP A N 1
ATOM 850 C CA . ASP A 1 110 ? -16.582 6.814 -24.184 1.00 35.25 110 ASP A CA 1
ATOM 851 C C . ASP A 1 110 ? -15.764 7.813 -25.009 1.00 35.25 110 ASP A C 1
ATOM 853 O O . ASP A 1 110 ? -14.759 8.366 -24.554 1.00 35.25 110 ASP A O 1
ATOM 857 N N . LEU A 1 111 ? -16.209 7.908 -26.261 1.00 42.41 111 LEU A N 1
ATOM 858 C CA . LEU A 1 111 ? -15.771 8.752 -27.368 1.00 42.41 111 LEU A CA 1
ATOM 859 C C . LEU A 1 111 ? -15.707 10.245 -27.019 1.00 42.41 111 LEU A C 1
ATOM 861 O O . LEU A 1 111 ? -16.599 10.724 -26.282 1.00 42.41 111 LEU A O 1
#

pLDDT: mean 73.87, std 24.02, range [29.28, 98.38]

Radius of gyration: 18.77 Å; chains: 1; bounding box: 34×44×47 Å

Secondary structure (DSSP, 8-state):
--S-SSEEEEEEEEEEEE-S---SS-EEEEEEEEEE-SSEEEEEEEEEETT--EEEEEEEEEEEEEEEP-GGG-S-----------------------TT-----S-----